Protein AF-A0A015JCI5-F1 (afdb_monomer_lite)

Structure (mmCIF, N/CA/C/O backbone):
data_AF-A0A015JCI5-F1
#
_entry.id   AF-A0A015JCI5-F1
#
loop_
_atom_site.group_PDB
_atom_site.id
_atom_site.type_symbol
_atom_site.label_atom_id
_atom_site.label_alt_id
_atom_site.label_comp_id
_atom_site.label_asym_id
_atom_site.label_entity_id
_atom_site.label_seq_id
_atom_site.pdbx_PDB_ins_code
_atom_site.Cartn_x
_atom_site.Cartn_y
_atom_site.Cartn_z
_atom_site.occupancy
_atom_site.B_iso_or_equiv
_atom_site.auth_seq_id
_atom_site.auth_comp_id
_atom_site.auth_asym_id
_atom_site.auth_atom_id
_atom_site.pdbx_PDB_model_num
ATOM 1 N N . MET A 1 1 ? 14.441 -35.413 -1.841 1.00 35.38 1 MET A N 1
ATOM 2 C CA . MET A 1 1 ? 13.185 -35.099 -2.552 1.00 35.38 1 MET A CA 1
ATOM 3 C C . MET A 1 1 ? 13.111 -33.590 -2.699 1.00 35.38 1 MET A C 1
ATOM 5 O O . MET A 1 1 ? 12.866 -32.913 -1.712 1.00 35.38 1 MET A O 1
ATOM 9 N N . ALA A 1 2 ? 13.470 -33.057 -3.867 1.00 39.12 2 ALA A N 1
ATOM 10 C CA . ALA A 1 2 ? 13.417 -31.619 -4.117 1.00 39.12 2 ALA A CA 1
ATOM 11 C C . ALA A 1 2 ? 11.954 -31.235 -4.370 1.00 39.12 2 ALA A C 1
ATOM 13 O O . ALA A 1 2 ? 11.344 -31.730 -5.316 1.00 39.12 2 ALA A O 1
ATOM 14 N N . GLY A 1 3 ? 11.383 -30.431 -3.472 1.00 40.12 3 GLY A N 1
ATOM 15 C CA . GLY A 1 3 ? 10.039 -29.890 -3.625 1.00 40.12 3 GLY A CA 1
ATOM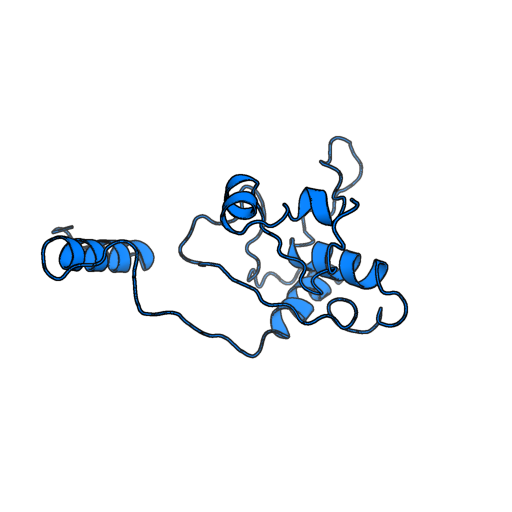 16 C C . GLY A 1 3 ? 9.969 -29.058 -4.898 1.00 40.12 3 GLY A C 1
ATOM 17 O O . GLY A 1 3 ? 10.773 -28.151 -5.104 1.00 40.12 3 GLY A O 1
ATOM 18 N N . ASN A 1 4 ? 9.033 -29.407 -5.770 1.00 43.75 4 ASN A N 1
ATOM 19 C CA . ASN A 1 4 ? 8.735 -28.660 -6.978 1.00 43.75 4 ASN A CA 1
ATOM 20 C C . ASN A 1 4 ? 8.013 -27.369 -6.556 1.00 43.75 4 ASN A C 1
ATOM 22 O O . ASN A 1 4 ? 6.785 -27.335 -6.489 1.00 43.75 4 ASN A O 1
ATOM 26 N N . GLU A 1 5 ? 8.765 -26.336 -6.167 1.00 54.84 5 GLU A N 1
ATOM 27 C CA . GLU A 1 5 ? 8.199 -25.015 -5.897 1.00 54.84 5 GLU A CA 1
ATOM 28 C C . GLU A 1 5 ? 7.682 -24.438 -7.215 1.00 54.84 5 GLU A C 1
ATOM 30 O O . GLU A 1 5 ? 8.429 -23.909 -8.041 1.00 54.84 5 GLU A O 1
ATOM 35 N N . THR A 1 6 ? 6.377 -24.562 -7.439 1.00 49.06 6 THR A N 1
ATOM 36 C CA . THR A 1 6 ? 5.683 -23.845 -8.503 1.00 49.06 6 THR A CA 1
ATOM 37 C C . THR A 1 6 ? 5.926 -22.354 -8.296 1.00 49.06 6 THR A C 1
ATOM 39 O O . THR A 1 6 ? 5.399 -21.771 -7.347 1.00 49.06 6 THR A O 1
ATOM 42 N N . LYS A 1 7 ? 6.738 -21.732 -9.161 1.00 56.28 7 LYS A N 1
ATOM 43 C CA . LYS A 1 7 ? 6.942 -20.279 -9.174 1.00 56.28 7 LYS A CA 1
ATOM 44 C C . LYS A 1 7 ? 5.582 -19.601 -9.298 1.00 56.28 7 LYS A C 1
ATOM 46 O O . LYS A 1 7 ? 4.988 -19.576 -10.373 1.00 56.28 7 LYS A O 1
ATOM 51 N N . THR A 1 8 ? 5.090 -19.046 -8.199 1.00 60.66 8 THR A N 1
ATOM 52 C CA . THR A 1 8 ? 3.913 -18.184 -8.223 1.00 60.66 8 THR A CA 1
ATOM 53 C C . THR A 1 8 ? 4.214 -16.969 -9.102 1.00 60.66 8 THR A C 1
ATOM 55 O O . THR A 1 8 ? 5.253 -16.332 -8.908 1.00 60.66 8 THR A O 1
ATOM 58 N N . PRO A 1 9 ? 3.325 -16.599 -10.040 1.00 80.69 9 PRO A N 1
ATOM 59 C CA . PRO A 1 9 ? 3.534 -15.456 -10.933 1.00 80.69 9 PRO A CA 1
ATOM 60 C C . PRO A 1 9 ? 3.406 -14.099 -10.216 1.00 80.69 9 PRO A C 1
ATOM 62 O O . PRO A 1 9 ? 3.534 -13.053 -10.847 1.00 80.69 9 PRO A O 1
ATOM 65 N N . LEU A 1 10 ? 3.140 -14.101 -8.905 1.00 86.31 10 LEU A N 1
ATOM 66 C CA . LEU A 1 10 ? 2.893 -12.912 -8.102 1.00 86.31 10 LEU A CA 1
ATOM 67 C C . LEU A 1 10 ? 4.150 -12.483 -7.336 1.00 86.31 10 LEU A C 1
ATOM 69 O O . LEU A 1 10 ? 4.725 -13.255 -6.567 1.00 86.31 10 LEU A O 1
ATOM 73 N N . LEU A 1 11 ? 4.531 -11.216 -7.494 1.00 88.31 11 LEU A N 1
ATOM 74 C CA . LEU A 1 11 ? 5.558 -10.569 -6.685 1.00 88.31 11 LEU A CA 1
ATOM 75 C C . LEU A 1 11 ? 4.896 -9.673 -5.633 1.00 88.31 11 LEU A C 1
ATOM 77 O O . LEU A 1 11 ? 4.374 -8.612 -5.961 1.00 88.31 11 LEU A O 1
ATOM 81 N N . VAL A 1 12 ? 4.954 -10.084 -4.366 1.00 91.19 12 VAL A N 1
ATOM 82 C CA . VAL A 1 12 ? 4.375 -9.330 -3.244 1.00 91.19 12 VAL A CA 1
ATOM 83 C C . VAL A 1 12 ? 5.458 -8.506 -2.552 1.00 91.19 12 VAL A C 1
ATOM 85 O O . VAL A 1 12 ? 6.458 -9.056 -2.076 1.00 91.19 12 VAL A O 1
ATOM 88 N N . LEU A 1 13 ? 5.262 -7.187 -2.495 1.00 90.44 13 LEU A N 1
ATOM 89 C CA . LEU A 1 13 ? 6.229 -6.234 -1.954 1.00 90.44 13 LEU A CA 1
ATOM 90 C C . LEU A 1 13 ? 5.608 -5.346 -0.876 1.00 90.44 13 LEU A C 1
ATOM 92 O O . LEU A 1 13 ? 4.450 -4.957 -0.988 1.00 90.44 13 LEU A O 1
ATOM 96 N N . ALA A 1 14 ? 6.407 -4.955 0.117 1.00 89.56 14 ALA A N 1
ATOM 97 C CA . ALA A 1 14 ? 6.039 -3.913 1.075 1.00 89.56 14 ALA A CA 1
ATOM 98 C C . ALA A 1 14 ? 7.187 -2.915 1.319 1.00 89.56 14 ALA A C 1
ATOM 100 O O . ALA A 1 14 ? 8.358 -3.258 1.121 1.00 89.56 14 ALA A O 1
ATOM 101 N N . PRO A 1 15 ? 6.900 -1.684 1.781 1.00 85.50 15 PRO A N 1
ATOM 102 C CA . PRO A 1 15 ? 7.941 -0.689 2.048 1.00 85.50 15 PRO A CA 1
ATOM 103 C C . PRO A 1 15 ? 8.897 -1.071 3.189 1.00 85.50 15 PRO A C 1
ATOM 105 O O . PRO A 1 15 ? 10.085 -0.768 3.109 1.00 85.50 15 PRO A O 1
ATOM 108 N N . MET A 1 16 ? 8.388 -1.740 4.231 1.00 85.81 16 MET A N 1
ATOM 109 C CA . MET A 1 16 ? 9.105 -2.047 5.479 1.00 85.81 16 MET A CA 1
ATOM 110 C C . MET A 1 16 ? 9.156 -3.552 5.755 1.00 85.81 16 MET A C 1
ATOM 112 O O . MET A 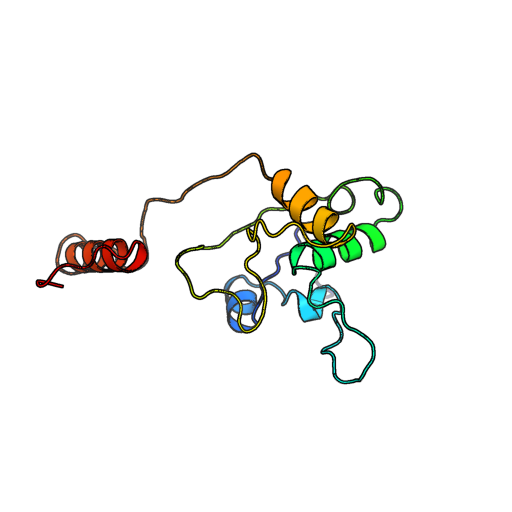1 16 ? 8.281 -4.297 5.318 1.00 85.81 16 MET A O 1
ATOM 116 N N . GLY A 1 17 ? 10.161 -3.991 6.523 1.00 87.50 17 GLY A N 1
ATOM 117 C CA . GLY A 1 17 ? 10.389 -5.406 6.846 1.00 87.50 17 GLY A CA 1
ATOM 118 C C . GLY A 1 17 ? 9.211 -6.078 7.552 1.00 87.50 17 GLY A C 1
ATOM 119 O O . GLY A 1 17 ? 8.762 -7.129 7.110 1.00 87.50 17 GLY A O 1
ATOM 120 N N . VAL A 1 18 ? 8.653 -5.441 8.586 1.00 91.06 18 VAL A N 1
ATOM 121 C CA . VAL A 1 18 ? 7.501 -5.980 9.336 1.00 91.06 18 VAL A CA 1
ATOM 122 C C . VAL A 1 18 ? 6.266 -6.120 8.438 1.00 91.06 18 VAL A C 1
ATOM 124 O O . VAL A 1 18 ? 5.599 -7.149 8.451 1.00 91.06 18 VAL A O 1
ATOM 127 N N . ALA A 1 19 ? 5.994 -5.122 7.593 1.00 88.81 19 ALA A N 1
ATOM 128 C CA . ALA A 1 19 ? 4.887 -5.182 6.641 1.00 88.81 19 ALA A CA 1
ATOM 129 C C . ALA A 1 19 ? 5.096 -6.282 5.587 1.00 88.81 19 ALA A C 1
ATOM 131 O O . ALA A 1 19 ? 4.160 -7.012 5.275 1.00 88.81 19 ALA A O 1
ATOM 132 N N . ALA A 1 20 ? 6.324 -6.436 5.077 1.00 90.94 20 ALA A N 1
ATOM 133 C CA . ALA A 1 20 ? 6.668 -7.491 4.127 1.00 90.94 20 ALA A CA 1
ATOM 134 C C . ALA A 1 20 ? 6.485 -8.879 4.753 1.00 90.94 20 ALA A C 1
ATOM 136 O O . ALA A 1 20 ? 5.901 -9.759 4.127 1.00 90.94 20 ALA A O 1
ATOM 137 N N . PHE A 1 21 ? 6.919 -9.051 6.002 1.00 92.12 21 PHE A N 1
ATOM 138 C CA . PHE A 1 21 ? 6.744 -10.291 6.750 1.00 92.12 21 PHE A CA 1
ATOM 139 C C . PHE A 1 21 ? 5.261 -10.655 6.916 1.00 92.12 21 PHE A C 1
ATOM 141 O O . PHE A 1 21 ? 4.871 -11.782 6.612 1.00 92.12 21 PHE A O 1
ATOM 148 N N . ASN A 1 22 ? 4.417 -9.688 7.294 1.00 92.62 22 ASN A N 1
ATOM 149 C CA . ASN A 1 22 ? 2.980 -9.903 7.503 1.00 92.62 22 ASN A CA 1
ATOM 150 C C . ASN A 1 22 ? 2.242 -10.407 6.252 1.00 92.62 22 ASN A C 1
ATOM 152 O O . ASN A 1 22 ? 1.269 -11.145 6.375 1.00 92.62 22 ASN A O 1
ATOM 156 N N . ILE A 1 23 ? 2.708 -10.039 5.055 1.00 90.94 23 ILE A N 1
ATOM 157 C CA . ILE A 1 23 ? 2.111 -10.460 3.775 1.00 90.94 23 ILE A CA 1
ATOM 158 C C . ILE A 1 23 ? 2.897 -11.583 3.086 1.00 90.94 23 ILE A C 1
ATOM 160 O O . ILE A 1 23 ? 2.660 -11.861 1.912 1.00 90.94 23 ILE A O 1
ATOM 164 N N . ARG A 1 24 ? 3.856 -12.210 3.790 1.00 91.50 24 ARG A N 1
ATOM 165 C CA . ARG A 1 24 ? 4.780 -13.222 3.237 1.00 91.50 24 ARG A CA 1
ATOM 166 C C . ARG A 1 24 ? 5.484 -12.744 1.955 1.00 91.50 24 ARG A C 1
ATOM 168 O O . ARG A 1 24 ? 5.737 -13.519 1.037 1.00 91.50 24 ARG A O 1
ATOM 175 N N . GLY A 1 25 ? 5.761 -11.445 1.886 1.00 89.56 25 GLY A N 1
ATOM 176 C CA . GLY A 1 25 ? 6.388 -10.766 0.760 1.00 89.56 25 GLY A CA 1
ATOM 177 C C . GLY A 1 25 ? 7.837 -10.373 1.039 1.00 89.56 25 GLY A C 1
ATOM 178 O O . GLY A 1 25 ? 8.462 -10.800 2.009 1.00 89.56 25 GLY A O 1
ATOM 179 N N . ARG A 1 26 ? 8.383 -9.517 0.173 1.00 89.06 26 ARG A N 1
ATOM 180 C CA . ARG A 1 26 ? 9.737 -8.956 0.307 1.00 89.06 26 ARG A CA 1
ATOM 181 C C . ARG A 1 26 ? 9.689 -7.444 0.460 1.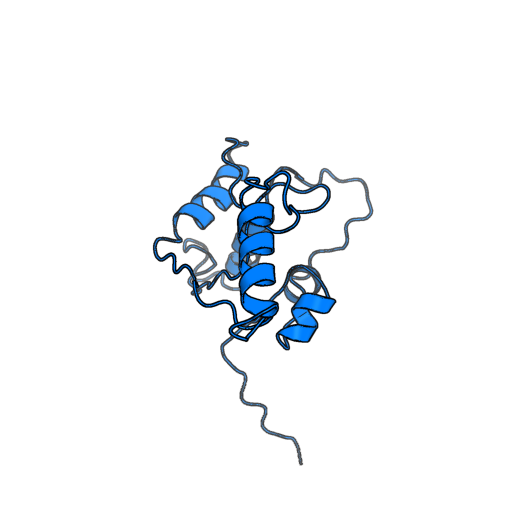00 89.06 26 ARG A C 1
ATOM 183 O O . ARG A 1 26 ? 8.727 -6.795 0.058 1.00 89.06 26 ARG A O 1
ATOM 190 N N . THR A 1 27 ? 10.739 -6.851 1.018 1.00 88.25 27 THR A N 1
ATOM 191 C CA . THR A 1 27 ? 10.826 -5.386 1.021 1.00 88.25 27 THR A CA 1
ATOM 192 C C . THR A 1 27 ? 11.093 -4.878 -0.393 1.00 88.25 27 THR A C 1
ATOM 194 O O . THR A 1 27 ? 11.863 -5.490 -1.134 1.00 88.25 27 THR A O 1
ATOM 197 N N . VAL A 1 28 ? 10.516 -3.733 -0.769 1.00 83.75 28 VAL A N 1
ATOM 198 C CA . VAL A 1 28 ? 10.792 -3.085 -2.068 1.00 83.75 28 VAL A CA 1
ATOM 199 C C . VAL A 1 28 ? 12.301 -2.896 -2.276 1.00 83.75 28 VAL A C 1
ATOM 201 O O . VAL A 1 28 ? 12.809 -3.102 -3.377 1.00 83.75 28 VAL A O 1
ATOM 204 N N . ASN A 1 29 ? 13.033 -2.555 -1.211 1.00 80.12 29 ASN A N 1
ATOM 205 C CA . ASN A 1 29 ? 14.478 -2.344 -1.269 1.00 80.12 29 ASN A CA 1
ATOM 206 C C . ASN A 1 29 ? 15.250 -3.630 -1.594 1.00 80.12 29 ASN A C 1
ATOM 208 O O . ASN A 1 29 ? 16.109 -3.600 -2.474 1.00 80.12 29 ASN A O 1
ATOM 212 N N . SER A 1 30 ? 14.921 -4.749 -0.937 1.00 80.75 30 SER A N 1
ATOM 213 C CA . SER A 1 30 ? 15.584 -6.039 -1.183 1.00 80.75 30 SER A CA 1
ATOM 214 C C . SER A 1 30 ? 15.209 -6.633 -2.539 1.00 80.75 30 SER A C 1
ATOM 216 O O . SER A 1 30 ? 16.080 -7.094 -3.269 1.00 80.75 30 SER A O 1
ATOM 218 N N . ALA A 1 31 ? 13.929 -6.583 -2.912 1.00 80.12 31 ALA A N 1
ATOM 219 C CA . ALA A 1 31 ? 13.437 -7.206 -4.137 1.00 80.12 31 ALA A CA 1
ATOM 220 C C . ALA A 1 31 ? 13.875 -6.474 -5.407 1.00 80.12 31 ALA A C 1
ATOM 222 O O . ALA A 1 31 ? 14.073 -7.105 -6.440 1.00 80.12 31 ALA A O 1
ATOM 223 N N . LEU A 1 32 ? 14.014 -5.149 -5.338 1.00 75.75 32 LEU A N 1
ATOM 224 C CA . LEU A 1 32 ? 14.432 -4.344 -6.478 1.00 75.75 32 LEU A CA 1
ATOM 225 C C . LEU A 1 32 ? 15.922 -3.991 -6.429 1.00 75.75 32 LEU A C 1
ATOM 227 O O . LEU A 1 32 ? 16.356 -3.175 -7.236 1.00 75.75 32 LEU A O 1
ATOM 231 N N . SER A 1 33 ? 16.709 -4.538 -5.496 1.00 66.81 33 SER A N 1
ATOM 232 C CA . SER A 1 33 ? 18.124 -4.181 -5.298 1.00 66.81 33 SER A CA 1
ATOM 233 C C . SER A 1 33 ? 18.325 -2.662 -5.258 1.00 66.81 33 SER A C 1
ATOM 235 O O . SER A 1 33 ? 19.098 -2.097 -6.036 1.00 66.81 33 SER A O 1
ATOM 237 N N . LYS A 1 34 ? 17.525 -1.934 -4.461 1.00 55.44 34 LYS A N 1
ATOM 238 C CA . LYS A 1 34 ? 17.847 -0.524 -4.184 1.00 55.44 34 LYS A CA 1
ATOM 239 C C . LYS A 1 34 ? 19.074 -0.543 -3.268 1.00 55.44 34 LYS A C 1
ATOM 241 O O . LYS A 1 34 ? 18.952 -1.094 -2.175 1.00 55.44 34 LYS A O 1
ATOM 246 N N . PRO A 1 35 ? 20.241 -0.016 -3.687 1.00 39.47 35 PRO A N 1
ATOM 247 C CA . PRO A 1 35 ? 21.326 0.160 -2.739 1.00 39.47 35 PRO A CA 1
ATOM 248 C C . PRO A 1 35 ? 20.803 1.038 -1.600 1.00 39.47 35 PRO A C 1
ATOM 250 O O . PRO A 1 35 ? 20.110 2.026 -1.842 1.00 39.47 35 PRO A O 1
ATOM 253 N N . ILE A 1 36 ? 21.083 0.643 -0.359 1.00 44.53 36 ILE A N 1
ATOM 254 C CA . ILE A 1 36 ? 20.948 1.541 0.785 1.00 44.53 36 ILE A CA 1
ATOM 255 C C . ILE A 1 36 ? 22.014 2.610 0.543 1.00 44.53 36 ILE A C 1
ATOM 257 O O . ILE A 1 36 ? 23.205 2.322 0.642 1.00 44.53 36 ILE A O 1
ATOM 261 N N . CYS A 1 37 ? 21.604 3.788 0.076 1.00 41.69 37 CYS A N 1
ATOM 262 C CA . CYS A 1 37 ? 22.537 4.831 -0.321 1.00 41.69 37 CYS A CA 1
ATOM 263 C C . CYS A 1 37 ? 23.284 5.349 0.913 1.00 41.69 37 CYS A C 1
ATOM 265 O O . CYS A 1 37 ? 22.728 6.083 1.722 1.00 41.69 37 CYS A O 1
ATOM 267 N N . ASN A 1 38 ? 24.558 4.982 1.016 1.00 45.12 38 ASN A N 1
ATOM 268 C CA . ASN A 1 38 ? 25.591 5.817 1.606 1.00 45.12 38 ASN A CA 1
ATOM 269 C C . ASN A 1 38 ? 26.520 6.236 0.448 1.00 45.12 38 ASN A C 1
ATOM 271 O O . ASN A 1 38 ? 26.910 5.358 -0.322 1.00 45.12 38 ASN A O 1
ATOM 275 N N . SER A 1 39 ? 26.849 7.534 0.339 1.00 40.81 39 SER A N 1
ATOM 276 C CA . SER A 1 39 ? 27.790 8.190 -0.607 1.00 40.81 39 SER A CA 1
ATOM 277 C C . SER A 1 39 ? 27.199 9.072 -1.734 1.00 40.81 39 SER A C 1
ATOM 279 O O . SER A 1 39 ? 26.722 8.594 -2.761 1.00 40.81 39 SER A O 1
ATOM 281 N N . ASN A 1 40 ? 27.304 10.391 -1.521 1.00 45.16 40 ASN A N 1
ATOM 282 C CA . ASN A 1 40 ? 27.940 11.434 -2.355 1.00 45.16 40 ASN A CA 1
ATOM 283 C C . ASN A 1 40 ? 27.689 11.587 -3.864 1.00 45.16 40 ASN A C 1
ATOM 285 O O . ASN A 1 40 ? 28.324 12.454 -4.452 1.00 45.16 40 ASN A O 1
ATOM 289 N N . ASN A 1 41 ? 26.761 10.883 -4.500 1.00 39.06 41 ASN A N 1
ATOM 290 C CA . ASN A 1 41 ? 26.381 11.201 -5.880 1.00 39.06 41 ASN A CA 1
ATOM 291 C C . ASN A 1 41 ? 24.883 11.440 -5.950 1.00 39.06 41 ASN A C 1
ATOM 293 O O . ASN A 1 41 ? 24.121 10.495 -5.776 1.00 39.06 41 ASN A O 1
ATOM 297 N N . ASN A 1 42 ? 24.533 12.714 -6.170 1.00 39.59 42 ASN A N 1
ATOM 298 C CA . ASN A 1 42 ? 23.211 13.308 -6.376 1.00 39.59 42 ASN A CA 1
ATOM 299 C C . ASN A 1 42 ? 22.108 12.261 -6.599 1.00 39.59 42 ASN A C 1
ATOM 301 O O . ASN A 1 42 ? 21.733 11.934 -7.727 1.00 39.59 42 ASN A O 1
ATOM 305 N N . LEU A 1 43 ? 21.647 11.683 -5.489 1.00 42.41 43 LEU A N 1
ATOM 306 C CA . LEU A 1 43 ? 20.473 10.844 -5.474 1.00 42.41 43 LEU A CA 1
ATOM 307 C C . LEU A 1 43 ? 19.355 11.827 -5.753 1.00 42.41 43 LEU A C 1
ATOM 309 O O . LEU A 1 43 ? 19.117 12.709 -4.933 1.00 42.41 43 LEU A O 1
ATOM 313 N N . ASP A 1 44 ? 18.742 11.727 -6.924 1.00 43.41 44 ASP A N 1
ATOM 314 C CA . ASP A 1 44 ? 17.538 12.476 -7.238 1.00 43.41 44 ASP A CA 1
ATOM 315 C C . ASP A 1 44 ? 16.424 12.017 -6.282 1.00 43.41 44 ASP A C 1
ATOM 317 O O . ASP A 1 44 ? 15.595 11.159 -6.586 1.00 43.41 44 ASP A O 1
ATOM 321 N N . ILE A 1 45 ? 16.476 12.566 -5.071 1.00 42.06 45 ILE A N 1
ATOM 322 C CA . ILE A 1 45 ? 15.505 12.474 -3.985 1.00 42.06 45 ILE A CA 1
ATOM 323 C C . ILE A 1 45 ? 14.163 13.086 -4.401 1.00 42.06 45 ILE A C 1
ATOM 325 O O . ILE A 1 45 ? 13.167 12.869 -3.723 1.00 42.06 45 ILE A O 1
ATOM 329 N N . ASN A 1 46 ? 14.112 13.774 -5.549 1.00 43.69 46 ASN A N 1
ATOM 330 C CA . ASN A 1 46 ? 12.883 14.289 -6.148 1.00 43.69 46 ASN A CA 1
ATOM 331 C C . ASN A 1 46 ? 12.152 13.228 -6.990 1.00 43.69 46 ASN A C 1
ATOM 333 O O . ASN A 1 46 ? 11.018 13.429 -7.420 1.00 43.69 46 ASN A O 1
ATOM 337 N N . GLY A 1 47 ? 12.772 12.068 -7.226 1.00 51.69 47 GLY A N 1
ATOM 338 C CA . GLY A 1 47 ? 12.178 10.963 -7.963 1.00 51.69 47 GLY A CA 1
ATOM 339 C C . GLY A 1 47 ? 11.380 10.021 -7.065 1.00 51.69 47 GLY A C 1
ATOM 340 O O . GLY A 1 47 ? 11.896 8.965 -6.698 1.00 51.69 47 GLY A O 1
ATOM 341 N N . GLY A 1 48 ? 10.129 10.370 -6.747 1.00 66.75 48 GLY A N 1
ATOM 342 C CA . GLY A 1 48 ? 9.259 9.622 -5.824 1.00 66.75 48 GLY A CA 1
ATOM 343 C C . GLY A 1 48 ? 9.285 8.091 -5.993 1.00 66.75 48 GLY A C 1
ATOM 344 O O . GLY A 1 48 ? 9.507 7.558 -7.085 1.00 66.75 48 GLY A O 1
ATOM 345 N N . ARG A 1 49 ? 9.049 7.337 -4.906 1.00 72.19 49 ARG A N 1
ATOM 346 C CA . ARG A 1 49 ? 9.243 5.863 -4.836 1.00 72.19 49 ARG A CA 1
ATOM 347 C C . ARG A 1 49 ? 8.686 5.084 -6.028 1.00 72.19 49 ARG A C 1
ATOM 349 O O . ARG A 1 49 ? 9.321 4.113 -6.454 1.00 72.19 49 ARG A O 1
ATOM 356 N N . LEU A 1 50 ? 7.542 5.515 -6.556 1.00 76.38 50 LEU A N 1
ATOM 357 C CA . LEU A 1 50 ? 6.871 4.900 -7.695 1.00 76.38 50 LEU A CA 1
ATOM 358 C C . LEU A 1 50 ? 7.687 5.002 -8.990 1.00 76.38 50 LEU A C 1
ATOM 360 O O . LEU A 1 50 ? 7.819 3.999 -9.681 1.00 76.38 50 LEU A O 1
ATOM 364 N N . LYS A 1 51 ? 8.338 6.140 -9.265 1.00 77.12 51 LYS A N 1
ATOM 365 C CA . LYS A 1 51 ? 9.266 6.311 -10.401 1.00 77.12 51 LYS A CA 1
ATOM 366 C C . LYS A 1 51 ? 10.357 5.246 -10.375 1.00 77.12 51 LYS A C 1
ATOM 368 O O . LYS A 1 51 ? 10.600 4.567 -11.370 1.00 77.12 51 LYS A O 1
ATOM 373 N N . THR A 1 52 ? 10.990 5.056 -9.212 1.00 77.94 52 THR A N 1
ATOM 374 C CA . THR A 1 52 ? 12.053 4.048 -9.078 1.00 77.94 52 THR A CA 1
ATOM 375 C C . THR A 1 52 ? 11.517 2.636 -9.325 1.00 77.94 52 THR A C 1
ATOM 377 O O . THR A 1 52 ? 12.211 1.816 -9.921 1.00 77.94 52 THR A O 1
ATOM 380 N N . ILE A 1 53 ? 10.303 2.334 -8.852 1.00 80.31 53 ILE A N 1
ATOM 381 C CA . ILE A 1 53 ? 9.661 1.035 -9.087 1.00 80.31 53 ILE A CA 1
ATOM 382 C C . ILE A 1 53 ? 9.405 0.858 -10.587 1.00 80.31 53 ILE A C 1
ATOM 384 O O . ILE A 1 53 ? 9.887 -0.117 -11.159 1.00 80.31 53 ILE A O 1
ATOM 388 N N . THR A 1 54 ? 8.754 1.821 -11.241 1.00 81.00 54 THR A N 1
ATOM 389 C CA . THR A 1 54 ? 8.467 1.798 -12.682 1.00 81.00 54 THR A CA 1
ATOM 390 C C . THR A 1 54 ? 9.732 1.578 -13.509 1.00 81.00 54 THR A C 1
ATOM 392 O O . THR A 1 54 ? 9.774 0.661 -14.328 1.00 81.00 54 THR A O 1
ATOM 395 N N . ALA A 1 55 ? 10.791 2.351 -13.255 1.00 80.19 55 ALA A N 1
ATOM 396 C CA . ALA A 1 55 ? 12.055 2.243 -13.982 1.00 80.19 55 ALA A CA 1
ATOM 397 C C . ALA A 1 55 ? 12.722 0.870 -13.802 1.00 80.19 55 ALA A C 1
ATOM 399 O O . ALA A 1 55 ? 13.232 0.285 -14.759 1.00 80.19 55 ALA A O 1
ATOM 400 N N . LYS A 1 56 ? 12.705 0.321 -12.581 1.00 81.56 56 LYS A N 1
ATOM 401 C CA . LYS A 1 56 ? 13.310 -0.988 -12.310 1.00 81.56 56 LYS A CA 1
ATOM 402 C C . LYS A 1 56 ? 12.523 -2.139 -12.918 1.00 81.56 56 LYS A C 1
ATOM 404 O O . LYS A 1 56 ? 13.141 -3.060 -13.445 1.00 81.56 56 LYS A O 1
ATOM 409 N N . VAL A 1 57 ? 11.192 -2.082 -12.883 1.00 83.38 57 VAL A N 1
ATOM 410 C CA . VAL A 1 57 ? 10.359 -3.110 -13.518 1.00 83.38 57 VAL A CA 1
ATOM 411 C C . VAL A 1 57 ? 10.533 -3.067 -15.038 1.00 83.38 57 VAL A C 1
ATOM 413 O O . VAL A 1 57 ? 10.777 -4.108 -15.638 1.00 83.38 57 VAL A O 1
ATOM 416 N N . ARG A 1 58 ? 10.533 -1.878 -15.655 1.00 84.00 58 ARG A N 1
ATOM 417 C CA . ARG A 1 58 ? 10.841 -1.711 -17.087 1.00 84.00 58 ARG A CA 1
ATOM 418 C C . ARG A 1 58 ? 12.204 -2.295 -17.468 1.00 84.00 58 ARG A C 1
ATOM 420 O O . ARG A 1 58 ? 12.300 -3.062 -18.417 1.00 84.00 58 ARG A O 1
ATOM 427 N N . ARG A 1 59 ? 13.253 -2.014 -16.684 1.00 83.62 59 ARG A N 1
ATOM 428 C CA . ARG A 1 59 ? 14.599 -2.568 -16.922 1.00 83.62 59 ARG A CA 1
ATOM 429 C C . ARG A 1 59 ? 14.642 -4.097 -16.843 1.00 83.62 59 ARG A C 1
ATOM 431 O O . ARG A 1 59 ? 15.436 -4.712 -17.548 1.00 83.62 59 ARG A O 1
ATOM 438 N N . ALA A 1 60 ? 13.825 -4.708 -15.988 1.00 82.69 60 ALA A N 1
ATOM 439 C CA . ALA A 1 60 ? 13.731 -6.163 -15.891 1.00 82.69 60 ALA A CA 1
ATOM 440 C C . ALA A 1 60 ? 13.011 -6.799 -17.098 1.00 82.69 60 ALA A C 1
ATOM 442 O O . ALA A 1 60 ? 13.181 -7.992 -17.337 1.00 82.69 60 ALA A O 1
ATOM 443 N N . PHE A 1 61 ? 12.236 -6.016 -17.859 1.00 84.69 61 PHE A N 1
ATOM 444 C CA . PHE A 1 61 ? 11.438 -6.467 -19.001 1.00 84.69 61 PHE A CA 1
ATOM 445 C C . PHE A 1 61 ? 11.638 -5.539 -20.213 1.00 84.69 61 PHE A C 1
ATOM 447 O O . PHE A 1 61 ? 10.737 -4.772 -20.558 1.00 84.69 61 PHE A O 1
ATOM 454 N N . PRO A 1 62 ? 12.812 -5.593 -20.869 1.00 84.44 62 PRO A N 1
ATOM 455 C CA . PRO A 1 62 ? 13.173 -4.658 -21.935 1.00 84.44 62 PRO A CA 1
ATOM 456 C C . PRO A 1 62 ? 12.225 -4.703 -23.144 1.00 84.44 62 PRO A C 1
ATOM 458 O O . PRO A 1 62 ? 11.972 -3.659 -23.739 1.00 84.44 62 PRO A O 1
ATOM 461 N N . GLU A 1 63 ? 11.634 -5.864 -23.442 1.00 89.94 63 GLU A N 1
ATOM 462 C CA . GLU A 1 63 ? 10.616 -6.045 -24.495 1.00 89.94 63 GLU A CA 1
ATOM 463 C C . GLU A 1 63 ? 9.374 -5.152 -24.291 1.00 89.94 63 GLU A C 1
ATOM 465 O O . GLU A 1 63 ? 8.702 -4.783 -25.247 1.00 89.94 63 GLU A O 1
ATOM 470 N N . HIS A 1 64 ? 9.097 -4.753 -23.044 1.00 87.00 64 HIS A N 1
ATOM 471 C CA . HIS A 1 64 ? 7.950 -3.928 -22.655 1.00 87.00 64 HIS A CA 1
ATOM 472 C C . HIS A 1 64 ? 8.385 -2.583 -22.056 1.00 87.00 64 HIS A C 1
ATOM 474 O O . HIS A 1 64 ? 7.661 -1.978 -21.268 1.00 87.00 64 HIS A O 1
ATOM 480 N N . ASN A 1 65 ? 9.581 -2.089 -22.386 1.00 81.88 65 ASN A N 1
ATOM 481 C CA . ASN A 1 65 ? 10.136 -0.878 -21.769 1.00 81.88 65 ASN A CA 1
ATOM 482 C C . ASN A 1 65 ? 9.281 0.384 -22.020 1.00 81.88 65 ASN A C 1
ATOM 484 O O . ASN A 1 65 ? 9.229 1.283 -21.181 1.00 81.88 65 ASN A O 1
ATOM 488 N N . ASN A 1 66 ? 8.564 0.428 -23.146 1.00 82.44 66 ASN A N 1
ATOM 489 C CA . ASN A 1 66 ? 7.641 1.519 -23.477 1.00 82.44 66 ASN A CA 1
ATOM 490 C C . ASN A 1 66 ? 6.299 1.402 -22.745 1.00 82.44 66 ASN A C 1
ATOM 492 O O . ASN A 1 66 ? 5.522 2.356 -22.709 1.00 82.44 66 ASN A O 1
ATOM 496 N N . GLU A 1 67 ? 6.028 0.250 -22.135 1.00 83.56 67 GLU A N 1
ATOM 497 C CA . GLU A 1 67 ? 4.825 0.034 -21.359 1.00 83.56 67 GLU A CA 1
ATOM 498 C C . GLU A 1 67 ? 5.027 0.494 -19.906 1.00 83.56 67 GLU A C 1
ATOM 500 O O . GLU A 1 67 ? 6.121 0.422 -19.319 1.00 83.56 67 GLU A O 1
ATOM 505 N N . PRO A 1 68 ? 3.968 0.994 -19.269 1.00 77.12 68 PRO A N 1
ATOM 506 C CA . PRO A 1 68 ? 3.973 1.247 -17.840 1.00 77.12 68 PRO A CA 1
ATOM 507 C C . PRO A 1 68 ? 4.293 -0.021 -17.054 1.00 77.12 68 PRO A C 1
ATOM 509 O O . PRO A 1 68 ? 3.813 -1.104 -17.382 1.00 77.12 68 PRO A O 1
ATOM 512 N N . PHE A 1 69 ? 5.146 0.110 -16.035 1.00 83.06 69 PHE A N 1
ATOM 513 C CA . PHE A 1 69 ? 5.611 -1.017 -15.221 1.00 83.06 69 PHE A CA 1
ATOM 514 C C . PHE A 1 69 ? 6.094 -2.226 -16.049 1.00 83.06 69 PHE A C 1
ATOM 516 O O . PHE A 1 69 ? 5.918 -3.361 -15.621 1.00 83.06 69 PHE A O 1
ATOM 523 N N . GLY A 1 70 ? 6.674 -2.017 -17.238 1.00 86.06 70 GLY A N 1
ATOM 524 C CA . GLY A 1 70 ? 7.174 -3.116 -18.072 1.00 86.06 70 GLY A CA 1
ATOM 525 C C . GLY A 1 70 ? 6.094 -4.126 -18.479 1.00 86.06 70 GLY A C 1
ATOM 526 O O . GLY A 1 70 ? 6.370 -5.327 -18.486 1.00 86.06 70 GLY A O 1
ATOM 527 N N . GLY A 1 71 ? 4.860 -3.662 -18.709 1.00 87.19 71 GLY A N 1
ATOM 528 C CA . GLY A 1 71 ? 3.722 -4.502 -19.102 1.00 87.19 71 GLY A CA 1
ATOM 529 C C . GLY A 1 71 ? 3.156 -5.361 -17.967 1.00 87.19 71 GLY A C 1
ATOM 530 O O . GLY A 1 71 ? 2.513 -6.384 -18.208 1.00 87.19 71 GLY A O 1
ATOM 531 N N . ARG A 1 72 ? 3.433 -5.009 -16.704 1.00 88.31 72 ARG A N 1
ATOM 532 C CA . ARG A 1 72 ? 2.982 -5.770 -15.529 1.00 88.31 72 ARG A CA 1
ATOM 533 C C . ARG A 1 72 ? 1.763 -5.134 -14.879 1.00 88.31 72 ARG A C 1
ATOM 535 O O . ARG A 1 72 ? 1.730 -3.933 -14.632 1.00 88.31 72 ARG A O 1
ATOM 542 N N . SER A 1 73 ? 0.793 -5.972 -14.525 1.00 89.50 73 SER A N 1
ATOM 543 C CA . SER A 1 73 ? -0.329 -5.576 -13.677 1.00 89.50 73 SER A CA 1
ATOM 544 C C . SER A 1 73 ? 0.174 -5.263 -12.269 1.00 89.50 73 SER A C 1
ATOM 546 O O . SER A 1 73 ? 0.843 -6.089 -11.645 1.00 89.50 73 SER A O 1
ATOM 548 N N . ILE A 1 74 ? -0.158 -4.075 -11.766 1.00 87.94 74 ILE A N 1
ATOM 549 C CA . ILE A 1 74 ? 0.199 -3.626 -10.420 1.00 87.94 74 ILE A CA 1
ATOM 550 C C . ILE A 1 74 ? -1.076 -3.455 -9.601 1.00 87.94 74 ILE A C 1
ATOM 552 O O . ILE A 1 74 ? -2.010 -2.786 -10.033 1.00 87.94 74 ILE A O 1
ATOM 556 N N . ILE A 1 75 ? -1.084 -4.030 -8.400 1.00 91.12 75 ILE A N 1
ATOM 557 C CA . ILE A 1 75 ? -2.102 -3.782 -7.379 1.00 91.12 75 ILE A CA 1
ATOM 558 C C . ILE A 1 75 ? -1.416 -3.011 -6.256 1.00 91.12 75 ILE A C 1
ATOM 560 O O . ILE A 1 75 ? -0.459 -3.501 -5.655 1.00 91.12 75 ILE A O 1
ATOM 564 N N . LEU A 1 76 ? -1.890 -1.795 -5.993 1.00 89.31 76 LEU A N 1
ATOM 565 C CA . LEU A 1 76 ? -1.456 -1.000 -4.850 1.00 89.31 76 LEU A CA 1
ATOM 566 C C . LEU A 1 76 ? -2.448 -1.192 -3.707 1.00 89.31 76 LEU A C 1
ATOM 568 O O . LEU A 1 76 ? -3.655 -1.086 -3.898 1.00 89.31 76 LEU A O 1
ATOM 572 N N . PHE A 1 77 ? -1.924 -1.463 -2.517 1.00 89.81 77 PHE A N 1
ATOM 573 C CA . PHE A 1 77 ? -2.715 -1.627 -1.306 1.00 89.81 77 PHE A CA 1
ATOM 574 C C . PHE A 1 77 ? -2.077 -0.824 -0.179 1.00 89.81 77 PHE A C 1
ATOM 576 O O . PHE A 1 77 ? -0.864 -0.891 0.031 1.00 89.81 77 PHE A O 1
ATOM 583 N N . GLY A 1 78 ? -2.887 -0.060 0.541 1.00 88.81 78 GLY A N 1
ATOM 584 C CA . GLY A 1 78 ? -2.416 0.798 1.614 1.00 88.81 78 GLY A CA 1
ATOM 585 C C . GLY A 1 78 ? -3.517 1.705 2.134 1.00 88.81 78 GLY A C 1
ATOM 586 O O . GLY A 1 78 ? -4.656 1.653 1.676 1.00 88.81 78 GLY A O 1
ATOM 587 N N . ASP A 1 79 ? -3.148 2.536 3.098 1.00 88.88 79 ASP A N 1
ATOM 588 C CA . ASP A 1 79 ? -4.044 3.486 3.733 1.00 88.88 79 ASP A CA 1
ATOM 589 C C . ASP A 1 79 ? -3.356 4.851 3.819 1.00 88.88 79 ASP A C 1
ATOM 591 O O . ASP A 1 79 ? -2.317 4.986 4.463 1.00 88.88 79 ASP A O 1
ATOM 595 N N . PHE A 1 80 ? -3.930 5.856 3.157 1.00 83.25 80 PHE A N 1
ATOM 596 C CA . PHE A 1 80 ? -3.409 7.224 3.161 1.00 83.25 80 PHE A CA 1
ATOM 597 C C . PHE A 1 80 ? -3.644 7.963 4.487 1.00 83.25 80 PHE A C 1
ATOM 599 O O . PHE A 1 80 ? -3.010 8.986 4.706 1.00 83.25 80 PHE A O 1
ATOM 606 N N . GLY A 1 81 ? -4.503 7.444 5.376 1.00 83.69 81 GLY A N 1
ATOM 607 C CA . GLY A 1 81 ? -4.675 7.963 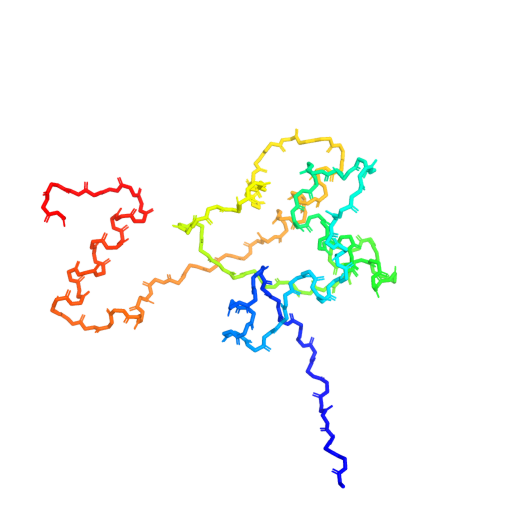6.740 1.00 83.69 81 GLY A CA 1
ATOM 608 C C . GLY A 1 81 ? -3.591 7.496 7.722 1.00 83.69 81 GLY A C 1
ATOM 609 O O . GLY A 1 81 ? -3.671 7.785 8.912 1.00 83.69 81 GLY A O 1
ATOM 610 N N . GLN A 1 82 ? -2.599 6.731 7.257 1.00 86.25 82 GLN A N 1
ATOM 611 C CA . GLN A 1 82 ? -1.438 6.341 8.060 1.00 86.25 82 GLN A CA 1
ATOM 612 C C . GLN A 1 82 ? -0.317 7.378 7.966 1.00 86.25 82 GLN A C 1
ATOM 614 O O . GLN A 1 82 ? -0.393 8.353 7.222 1.00 86.25 82 GLN A O 1
ATOM 619 N N . LEU A 1 83 ? 0.754 7.146 8.729 1.00 84.62 83 LEU A N 1
ATOM 620 C CA . LEU A 1 83 ? 1.931 8.006 8.711 1.00 84.62 83 LEU A CA 1
ATOM 621 C C . LEU A 1 83 ? 2.466 8.173 7.278 1.00 84.62 83 LEU A C 1
ATOM 623 O O . LEU A 1 83 ? 2.660 7.166 6.580 1.00 84.62 83 LEU A O 1
ATOM 627 N N . PRO A 1 84 ? 2.748 9.416 6.845 1.00 79.00 84 PRO A N 1
ATOM 628 C CA . PRO A 1 84 ? 3.391 9.643 5.566 1.00 79.00 84 PRO A CA 1
ATOM 629 C C . PRO A 1 84 ? 4.795 9.014 5.555 1.00 79.00 84 PRO A C 1
ATOM 631 O O . PRO A 1 84 ? 5.363 8.697 6.608 1.00 79.00 84 PRO A O 1
ATOM 634 N N . PRO A 1 85 ? 5.385 8.825 4.365 1.00 73.81 85 PRO A N 1
ATOM 635 C CA . PRO A 1 85 ? 6.763 8.371 4.254 1.00 73.81 85 PRO A CA 1
ATOM 636 C C . PRO A 1 85 ? 7.729 9.253 5.068 1.00 73.81 85 PRO A C 1
ATOM 638 O O . PRO A 1 85 ? 7.640 10.478 5.056 1.00 73.81 85 PRO A O 1
ATOM 641 N N . VAL A 1 86 ? 8.671 8.631 5.782 1.00 76.12 86 VAL A N 1
ATOM 642 C CA . VAL A 1 86 ? 9.680 9.360 6.567 1.00 76.12 86 VAL A CA 1
ATOM 643 C C . VAL A 1 86 ? 10.717 9.963 5.620 1.00 76.12 86 VAL A C 1
ATOM 645 O O . VAL A 1 86 ? 11.395 9.209 4.924 1.00 76.12 86 VAL A O 1
ATOM 648 N N . LEU A 1 87 ? 10.859 11.295 5.632 1.00 66.06 87 LEU A N 1
ATOM 649 C CA . LEU A 1 87 ? 11.806 12.051 4.790 1.00 66.06 87 LEU A CA 1
ATOM 650 C C . LEU A 1 87 ? 11.666 11.760 3.280 1.00 66.06 87 LEU A C 1
ATOM 652 O O . LEU A 1 87 ? 12.643 11.822 2.538 1.00 66.06 87 LEU A O 1
ATOM 656 N N . ASP A 1 88 ? 10.462 11.410 2.834 1.00 63.75 88 ASP A N 1
ATOM 657 C CA . ASP A 1 88 ? 10.157 11.048 1.450 1.00 63.75 88 ASP A CA 1
ATOM 658 C C . ASP A 1 88 ? 8.781 11.621 1.085 1.00 63.75 88 ASP A C 1
ATOM 660 O O . ASP A 1 88 ? 7.957 11.896 1.962 1.00 63.75 88 ASP A O 1
ATOM 664 N N . LEU A 1 89 ? 8.538 11.841 -0.203 1.00 65.06 89 LEU A N 1
ATOM 665 C CA . LEU A 1 89 ? 7.301 12.467 -0.660 1.00 65.06 89 LEU A CA 1
ATOM 666 C C . LEU A 1 89 ? 6.158 11.440 -0.710 1.00 65.06 89 LEU A C 1
ATOM 668 O O . LEU A 1 89 ? 6.376 10.274 -1.076 1.00 65.06 89 LEU A O 1
ATOM 672 N N . PRO A 1 90 ? 4.918 11.840 -0.369 1.00 66.06 90 PRO A N 1
ATOM 673 C CA . PRO A 1 90 ? 3.745 11.011 -0.604 1.00 66.06 90 PRO A CA 1
ATOM 674 C C . PRO A 1 90 ? 3.646 10.583 -2.071 1.00 66.06 90 PRO A C 1
ATOM 676 O O . PRO A 1 90 ? 3.989 11.323 -2.988 1.00 66.06 90 PRO A O 1
ATOM 679 N N . MET A 1 91 ? 3.104 9.389 -2.317 1.00 64.31 91 MET A N 1
ATOM 680 C CA . MET A 1 91 ? 2.950 8.868 -3.683 1.00 64.31 91 MET A CA 1
ATOM 681 C C . MET A 1 91 ? 1.996 9.707 -4.555 1.00 64.31 91 MET A C 1
ATOM 683 O O . MET A 1 91 ? 2.096 9.654 -5.778 1.00 64.31 91 MET A O 1
ATOM 687 N N . ASN A 1 92 ? 1.113 10.483 -3.918 1.00 58.47 92 ASN A N 1
ATOM 688 C CA . ASN A 1 92 ? 0.132 11.363 -4.557 1.00 58.47 92 ASN A CA 1
ATOM 689 C C . ASN A 1 92 ? 0.577 12.821 -4.615 1.00 58.47 92 ASN A C 1
ATOM 691 O O . ASN A 1 92 ? -0.251 13.680 -4.921 1.00 58.47 92 ASN A O 1
ATOM 695 N N . ASP A 1 93 ? 1.829 13.122 -4.275 1.00 61.19 93 ASP A N 1
ATOM 696 C CA . ASP A 1 93 ? 2.253 14.509 -4.254 1.00 61.19 93 ASP A CA 1
ATOM 697 C C . ASP A 1 93 ? 2.194 15.096 -5.673 1.00 61.19 93 ASP A C 1
ATOM 699 O O . ASP A 1 93 ? 2.808 14.588 -6.613 1.00 61.19 93 ASP A O 1
ATOM 703 N N . GLY A 1 94 ? 1.353 16.118 -5.837 1.00 49.50 94 GLY A N 1
ATOM 704 C CA . GLY A 1 94 ? 1.040 16.751 -7.117 1.00 49.50 94 GLY A CA 1
ATOM 705 C C . GLY A 1 94 ? 2.067 17.798 -7.532 1.00 49.50 94 GLY A C 1
ATOM 706 O O . GLY A 1 94 ? 1.823 18.536 -8.490 1.00 49.50 94 GLY A O 1
ATOM 707 N N . ILE A 1 95 ? 3.187 17.899 -6.809 1.00 50.19 95 ILE A N 1
ATOM 708 C CA . ILE A 1 95 ? 4.270 18.812 -7.149 1.00 50.19 95 ILE A CA 1
ATOM 709 C C . ILE A 1 95 ? 4.804 18.406 -8.522 1.00 50.19 95 ILE A C 1
ATOM 711 O O . ILE A 1 95 ? 5.416 17.350 -8.695 1.00 50.19 95 ILE A O 1
ATOM 715 N N . GLN A 1 96 ? 4.545 19.268 -9.510 1.00 46.88 96 GLN A N 1
ATOM 716 C CA . GLN A 1 96 ? 5.217 19.247 -10.802 1.00 46.88 96 GLN A CA 1
ATOM 717 C C . GLN A 1 96 ? 6.717 19.390 -10.541 1.00 46.88 96 GLN A C 1
ATOM 719 O O . GLN A 1 96 ? 7.236 20.493 -10.385 1.00 46.88 96 GLN A O 1
ATOM 724 N N . GLY A 1 97 ? 7.403 18.260 -10.419 1.00 53.09 97 GLY A N 1
ATOM 725 C CA . GLY A 1 97 ? 8.850 18.227 -10.493 1.00 53.09 97 GLY A CA 1
ATOM 726 C C . GLY A 1 97 ? 9.305 18.314 -11.946 1.00 53.09 97 GLY A C 1
ATOM 727 O O . GLY A 1 97 ? 8.500 18.396 -12.876 1.00 53.09 97 GLY A O 1
ATOM 728 N N . ASP A 1 98 ? 10.619 18.279 -12.120 1.00 52.31 98 ASP A N 1
ATOM 729 C CA . ASP A 1 98 ? 11.298 18.171 -13.408 1.00 52.31 98 ASP A CA 1
ATOM 730 C C . ASP A 1 98 ? 10.708 17.089 -14.347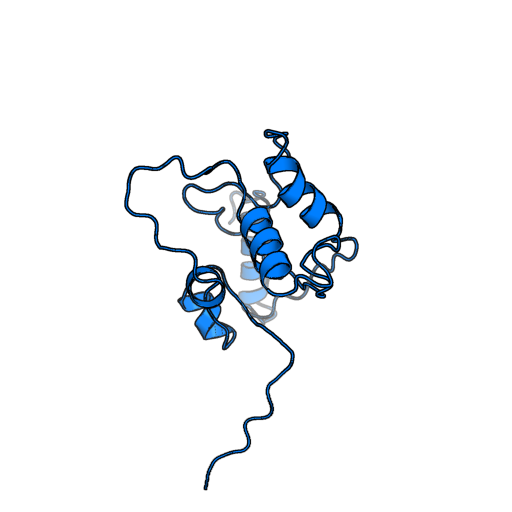 1.00 52.31 98 ASP A C 1
ATOM 732 O O . ASP A 1 98 ? 9.872 16.259 -13.976 1.00 52.31 98 ASP A O 1
ATOM 736 N N . ALA A 1 99 ? 11.179 17.053 -15.598 1.00 50.38 99 ALA A N 1
ATOM 737 C CA . ALA A 1 99 ? 10.744 16.065 -16.591 1.00 50.38 99 ALA A CA 1
ATOM 738 C C . ALA A 1 99 ? 10.815 14.600 -16.095 1.00 50.38 99 ALA A C 1
ATOM 740 O O . ALA A 1 99 ? 10.127 13.740 -16.639 1.00 50.38 99 ALA A O 1
ATOM 741 N N . LEU A 1 100 ? 11.611 14.321 -15.054 1.00 49.09 100 LEU A N 1
ATOM 742 C CA . LEU A 1 100 ? 11.819 13.003 -14.470 1.00 49.09 100 LEU A CA 1
ATOM 743 C C . LEU A 1 100 ? 10.822 12.670 -13.339 1.00 49.09 100 LEU A C 1
ATOM 745 O O . LEU A 1 100 ? 10.558 11.488 -13.107 1.00 49.09 100 LEU A O 1
ATOM 749 N N . SER A 1 101 ? 10.261 13.660 -12.637 1.00 55.31 101 SER A N 1
ATOM 750 C CA . SER A 1 101 ? 9.143 13.496 -11.687 1.00 55.31 101 SER A CA 1
ATOM 751 C C . SER A 1 101 ? 7.832 13.128 -12.401 1.00 55.31 101 SER A C 1
ATOM 753 O O . SER A 1 101 ? 7.033 12.323 -11.906 1.00 55.31 101 SER A O 1
ATOM 755 N N . ASN A 1 102 ? 7.670 13.608 -13.639 1.00 60.75 102 ASN A N 1
ATOM 756 C CA . ASN A 1 102 ? 6.497 13.340 -14.473 1.00 60.75 102 ASN A CA 1
ATOM 757 C C . ASN A 1 102 ? 6.245 11.846 -14.722 1.00 60.75 102 ASN A C 1
ATOM 759 O O . ASN A 1 102 ? 5.090 11.446 -14.809 1.00 60.75 102 ASN A O 1
ATOM 763 N N . ASP A 1 103 ? 7.282 11.005 -14.770 1.00 67.50 103 ASP A N 1
ATOM 764 C CA . ASP A 1 103 ? 7.143 9.566 -15.032 1.00 67.50 103 ASP A CA 1
ATOM 765 C C . ASP A 1 103 ? 6.488 8.799 -13.874 1.00 67.50 103 ASP A C 1
ATOM 767 O O . ASP A 1 103 ? 5.675 7.898 -14.094 1.00 67.50 103 ASP A O 1
ATOM 771 N N . GLY A 1 104 ? 6.827 9.146 -12.628 1.00 70.06 104 GLY A N 1
ATOM 772 C CA . GLY A 1 104 ? 6.225 8.532 -11.443 1.00 70.06 104 GLY A CA 1
ATOM 773 C C . GLY A 1 104 ? 4.759 8.929 -11.304 1.00 70.06 104 GLY A C 1
ATOM 774 O O . GLY A 1 104 ? 3.895 8.072 -11.132 1.00 70.06 104 GLY A O 1
ATOM 775 N N . PHE A 1 105 ? 4.475 10.220 -11.461 1.00 72.94 105 PHE A N 1
ATOM 776 C CA . PHE A 1 105 ? 3.117 10.752 -11.422 1.00 72.94 105 PHE A CA 1
ATOM 777 C C . PHE A 1 105 ? 2.258 10.258 -12.596 1.00 72.94 105 PHE A C 1
ATOM 779 O O . PHE A 1 105 ? 1.100 9.884 -12.407 1.00 72.94 105 PHE A O 1
ATOM 786 N N . ALA A 1 106 ? 2.822 10.171 -13.804 1.00 76.12 106 ALA A N 1
ATOM 787 C CA . ALA A 1 106 ? 2.149 9.588 -14.961 1.00 76.12 106 ALA A CA 1
ATOM 788 C C . ALA A 1 106 ? 1.858 8.098 -14.758 1.00 76.12 106 ALA A C 1
ATOM 790 O O . ALA A 1 106 ? 0.784 7.644 -15.139 1.00 76.12 106 ALA A O 1
ATOM 791 N N . ALA A 1 107 ? 2.768 7.344 -14.130 1.00 78.88 107 ALA A N 1
ATOM 792 C CA . ALA A 1 107 ? 2.509 5.957 -13.750 1.00 78.88 107 ALA A CA 1
ATOM 793 C C . ALA A 1 107 ? 1.395 5.857 -12.696 1.00 78.88 107 ALA A C 1
ATOM 795 O O . ALA A 1 107 ? 0.528 4.996 -12.814 1.00 78.88 107 ALA A O 1
ATOM 796 N N . TYR A 1 108 ? 1.364 6.763 -11.710 1.00 81.25 108 TYR A N 1
ATOM 797 C CA . TYR A 1 108 ? 0.287 6.814 -10.718 1.00 81.25 108 TYR A CA 1
ATOM 798 C C . TYR A 1 108 ? -1.082 7.097 -11.361 1.00 81.25 108 TYR A C 1
ATOM 800 O O . TYR A 1 108 ? -2.062 6.415 -11.079 1.00 81.25 108 TYR A O 1
ATOM 808 N N . LYS A 1 109 ? -1.152 8.043 -12.303 1.00 82.44 109 LYS A N 1
ATOM 809 C CA . LYS A 1 109 ? -2.391 8.389 -13.025 1.00 82.44 109 LYS A CA 1
ATOM 810 C C . LYS A 1 109 ? -2.991 7.255 -13.863 1.00 82.44 109 LYS A C 1
ATOM 812 O O . LYS A 1 109 ? -4.101 7.398 -14.373 1.00 82.44 109 LYS A O 1
ATOM 817 N N . GLN A 1 110 ? -2.279 6.148 -14.046 1.00 83.19 110 GLN A N 1
ATOM 818 C CA . GLN A 1 110 ? -2.813 4.986 -14.752 1.00 83.19 110 GLN A CA 1
ATOM 819 C C . GLN A 1 110 ? -3.644 4.065 -13.868 1.00 83.19 110 GLN A C 1
ATOM 821 O O . GLN A 1 110 ? -4.397 3.249 -14.399 1.00 83.19 110 GLN A O 1
ATOM 826 N N . PHE A 1 111 ? -3.553 4.201 -12.544 1.00 85.81 111 PHE A N 1
ATOM 827 C CA . PHE A 1 111 ? -4.476 3.534 -11.638 1.00 85.81 111 PHE A CA 1
ATOM 828 C C . PHE A 1 111 ? -5.850 4.201 -11.766 1.00 85.81 111 PHE A C 1
ATOM 830 O O . PHE A 1 111 ? -6.085 5.279 -11.229 1.00 85.81 111 PHE A O 1
ATOM 837 N N . ARG A 1 112 ? -6.738 3.575 -12.544 1.00 88.38 112 ARG A N 1
ATOM 838 C CA . ARG A 1 112 ? -8.114 4.051 -12.784 1.00 88.38 112 ARG A CA 1
ATOM 839 C C . ARG A 1 112 ? -9.143 3.376 -11.886 1.00 88.38 112 ARG A C 1
ATOM 841 O O . ARG A 1 112 ? -10.175 3.962 -11.592 1.00 88.38 112 ARG A O 1
ATOM 848 N N . GLU A 1 113 ? -8.833 2.166 -11.441 1.00 92.44 113 GLU A N 1
ATOM 849 C CA . GLU A 1 113 ? -9.694 1.363 -10.584 1.00 92.44 113 GLU A CA 1
ATOM 850 C C . GLU A 1 113 ? -9.284 1.558 -9.124 1.00 92.44 113 GLU A C 1
ATOM 852 O O . GLU A 1 113 ? -8.165 1.212 -8.733 1.00 92.44 113 GLU A O 1
ATOM 857 N N . VAL A 1 114 ? -10.184 2.121 -8.318 1.00 91.31 114 VAL A N 1
ATOM 858 C CA . VAL A 1 114 ? -9.961 2.377 -6.891 1.00 91.31 114 VAL A CA 1
ATOM 859 C C . VAL A 1 114 ? -11.091 1.740 -6.096 1.00 91.31 114 VAL A C 1
ATOM 861 O O . VAL A 1 114 ? -12.256 2.080 -6.276 1.00 91.31 114 VAL A O 1
ATOM 864 N N . TYR A 1 115 ? -10.732 0.839 -5.183 1.00 94.19 115 TYR A N 1
ATOM 865 C CA . TYR A 1 115 ? -11.671 0.153 -4.300 1.00 94.19 115 TYR A CA 1
ATOM 866 C C . TYR A 1 115 ? -11.407 0.576 -2.855 1.00 94.19 115 TYR A C 1
ATOM 868 O O . TYR A 1 115 ? -10.311 0.364 -2.334 1.00 94.19 115 TYR A O 1
ATOM 876 N N . LYS A 1 116 ? -12.410 1.168 -2.198 1.00 93.31 116 LYS A N 1
ATOM 877 C CA . LYS A 1 116 ? -12.360 1.502 -0.770 1.00 93.31 116 LYS A CA 1
ATOM 878 C C . LYS A 1 116 ? -12.983 0.361 0.029 1.00 93.31 116 LYS A C 1
ATOM 880 O O . LYS A 1 116 ? -14.125 -0.014 -0.213 1.00 93.31 116 LYS A O 1
ATOM 885 N N . LEU A 1 117 ? -12.232 -0.193 0.977 1.00 93.75 117 LEU A N 1
ATOM 886 C CA . LEU A 1 117 ? -12.762 -1.170 1.927 1.00 93.75 117 LEU A CA 1
ATOM 887 C C . LEU A 1 117 ? -13.397 -0.427 3.107 1.00 93.75 117 LEU A C 1
ATOM 889 O O . LEU A 1 117 ? -12.742 0.411 3.723 1.00 93.75 117 LEU A O 1
ATOM 893 N N . GLU A 1 118 ? -14.654 -0.742 3.415 1.00 90.81 118 GLU A N 1
ATOM 894 C CA . GLU A 1 118 ? -15.431 -0.037 4.451 1.00 90.81 118 GLU A CA 1
ATOM 895 C C . GLU A 1 118 ? -15.585 -0.851 5.742 1.00 90.81 118 GLU A C 1
ATOM 897 O O . GLU A 1 118 ? -15.713 -0.294 6.829 1.00 90.81 118 GLU A O 1
ATOM 902 N N . ALA A 1 119 ? -15.526 -2.182 5.651 1.00 91.31 119 ALA A N 1
ATOM 903 C CA . ALA A 1 119 ? -15.702 -3.053 6.805 1.00 91.31 119 ALA A CA 1
ATOM 904 C C . ALA A 1 119 ? -14.414 -3.160 7.645 1.00 91.31 119 ALA A C 1
ATOM 906 O O . ALA A 1 119 ? -13.430 -3.778 7.230 1.00 91.31 119 ALA A O 1
ATOM 907 N N . ILE A 1 120 ? -14.437 -2.614 8.864 1.00 91.19 120 ILE A N 1
ATOM 908 C CA . ILE A 1 120 ? -13.335 -2.715 9.834 1.00 91.19 120 ILE A CA 1
ATOM 909 C C . ILE A 1 120 ? -13.439 -4.038 10.603 1.00 91.19 120 ILE A C 1
ATOM 911 O O . ILE A 1 120 ? -14.354 -4.240 11.394 1.00 91.19 120 ILE A O 1
ATOM 915 N N . GLN A 1 121 ? -12.463 -4.926 10.404 1.00 91.50 121 GLN A N 1
ATOM 916 C CA . GLN A 1 121 ? -12.451 -6.270 11.007 1.00 91.50 121 GLN A CA 1
ATOM 917 C C . GLN A 1 121 ? -11.600 -6.379 12.285 1.00 91.50 121 GLN A C 1
ATOM 919 O O . GLN A 1 121 ? -11.762 -7.322 13.050 1.00 91.50 121 GLN A O 1
ATOM 924 N N . ARG A 1 122 ? -10.662 -5.449 12.532 1.00 90.00 122 ARG A N 1
ATOM 925 C CA . ARG A 1 122 ? -9.724 -5.558 13.669 1.00 90.00 122 ARG A CA 1
ATOM 926 C C . ARG A 1 122 ? -10.413 -5.328 15.014 1.00 90.00 122 ARG A C 1
ATOM 928 O O . ARG A 1 122 ? -10.176 -6.076 15.952 1.00 90.00 122 ARG A O 1
ATOM 935 N N . GLN A 1 123 ? -11.239 -4.292 15.104 1.00 93.12 123 GLN A N 1
ATOM 936 C CA . GLN A 1 123 ? -12.063 -3.996 16.272 1.00 93.12 123 GLN A CA 1
ATOM 937 C C . GLN A 1 123 ? -13.472 -4.554 16.042 1.00 93.12 123 GLN A C 1
ATOM 939 O O . GLN A 1 123 ? -14.397 -3.772 15.894 1.00 93.12 123 GLN A O 1
ATOM 944 N N . PHE A 1 124 ? -13.645 -5.870 15.900 1.00 88.94 124 PHE A N 1
ATOM 945 C CA . PHE A 1 124 ? -14.957 -6.485 15.634 1.00 88.94 124 PHE A CA 1
ATOM 946 C C . PHE A 1 124 ? -15.806 -6.592 16.915 1.00 88.94 124 PHE A C 1
ATOM 948 O O . PHE A 1 124 ? -15.285 -7.016 17.940 1.00 88.94 124 PHE A O 1
ATOM 955 N N . GLY A 1 125 ? -17.095 -6.231 16.859 1.00 90.62 125 GLY A N 1
ATOM 956 C CA . GLY A 1 125 ? -18.023 -6.267 18.005 1.00 90.62 125 GLY A CA 1
ATOM 957 C C . GLY A 1 125 ? -19.025 -5.103 18.024 1.00 90.62 125 GLY A C 1
ATOM 958 O O . GLY A 1 125 ? -18.809 -4.088 17.357 1.00 90.62 125 GLY A O 1
ATOM 959 N N . ASP A 1 126 ? -20.108 -5.231 18.791 1.00 90.44 126 ASP A N 1
ATOM 960 C CA . ASP A 1 126 ? -21.264 -4.310 18.739 1.00 90.44 126 ASP A CA 1
ATOM 961 C C . ASP A 1 126 ? -21.375 -3.369 19.950 1.00 90.44 126 ASP A C 1
ATOM 963 O O . ASP A 1 126 ? -22.363 -2.656 20.101 1.00 90.44 126 ASP A O 1
ATOM 967 N N . SER A 1 127 ? -20.388 -3.366 20.850 1.00 90.62 127 SER A N 1
ATOM 968 C CA . SER A 1 127 ? -20.472 -2.601 22.099 1.00 90.62 127 SER A CA 1
ATOM 969 C C . SER A 1 127 ? -19.329 -1.591 22.228 1.00 90.62 127 SER A C 1
ATOM 971 O O . SER A 1 127 ? -19.286 -0.595 21.502 1.00 90.62 127 SER A O 1
ATOM 973 N N . ALA A 1 128 ? -18.379 -1.827 23.129 1.00 91.19 128 ALA A N 1
ATOM 974 C CA . ALA A 1 128 ? -17.180 -1.011 23.278 1.00 91.19 128 ALA A CA 1
ATOM 975 C C . ALA A 1 128 ? -16.372 -0.932 21.971 1.00 91.19 128 ALA A C 1
ATOM 977 O O . ALA A 1 128 ? -15.809 0.112 21.648 1.00 91.19 128 ALA A O 1
ATOM 978 N N . GLU A 1 129 ? -16.364 -2.006 21.182 1.00 94.06 129 GLU A N 1
ATOM 979 C CA . GLU A 1 129 ? -15.646 -2.088 19.915 1.00 94.06 129 GLU A CA 1
ATOM 980 C C . GLU A 1 129 ? -16.247 -1.163 18.861 1.00 94.06 129 GLU A C 1
ATOM 982 O O . GLU A 1 129 ? -15.499 -0.525 18.124 1.00 94.06 129 GLU A O 1
ATOM 987 N N . GLN A 1 130 ? -17.578 -1.038 18.816 1.00 92.19 130 GLN A N 1
ATOM 988 C CA . GLN A 1 130 ? -18.239 -0.095 17.918 1.00 92.19 130 GLN A CA 1
ATOM 989 C C . GLN A 1 130 ? -17.844 1.342 18.252 1.00 92.19 130 GLN A C 1
ATOM 991 O O . GLN A 1 130 ? -17.382 2.063 17.369 1.00 92.19 130 GLN A O 1
ATOM 996 N N . LYS A 1 131 ? -17.936 1.724 19.529 1.00 92.38 131 LYS A N 1
ATOM 997 C CA . LYS A 1 131 ? -17.519 3.057 19.988 1.00 92.38 131 LYS A CA 1
ATOM 998 C C . LYS A 1 131 ? -16.058 3.332 19.640 1.00 92.38 131 LYS A C 1
ATOM 1000 O O . LYS A 1 131 ? -15.725 4.401 19.142 1.00 92.38 131 LYS A O 1
ATOM 1005 N N . PHE A 1 132 ? -15.184 2.344 19.829 1.00 93.50 132 PHE A N 1
ATOM 1006 C CA . PHE A 1 132 ? -13.773 2.492 19.494 1.00 93.50 132 PHE A CA 1
ATOM 1007 C C . PHE A 1 132 ? -13.532 2.630 17.981 1.00 93.50 132 PHE A C 1
ATOM 1009 O O . PHE A 1 132 ? -12.713 3.450 17.572 1.00 93.50 132 PHE A O 1
ATOM 1016 N N . ARG A 1 133 ? -14.268 1.899 17.126 1.00 94.06 133 ARG A N 1
ATOM 1017 C CA . ARG A 1 133 ? -14.218 2.092 15.661 1.00 94.06 133 ARG A CA 1
ATOM 1018 C C . ARG A 1 133 ? -14.631 3.503 15.251 1.00 94.06 133 ARG A C 1
ATOM 1020 O O . ARG A 1 133 ? -14.018 4.072 14.348 1.00 94.06 133 ARG A O 1
ATOM 1027 N N . GLU A 1 134 ? -15.656 4.051 15.891 1.00 92.12 134 GLU A N 1
ATOM 1028 C CA . GLU A 1 134 ? -16.145 5.404 15.621 1.00 92.12 134 GLU A CA 1
ATOM 1029 C C . GLU A 1 134 ? -15.090 6.459 15.989 1.00 92.12 134 GLU A C 1
ATOM 1031 O O . GLU A 1 134 ? -14.791 7.319 15.160 1.00 92.12 134 GLU A O 1
ATOM 1036 N N . ILE A 1 135 ? -14.444 6.328 17.157 1.00 94.38 135 ILE A N 1
ATOM 1037 C CA . ILE A 1 135 ? -13.324 7.195 17.576 1.00 94.38 135 ILE A CA 1
ATOM 1038 C C . ILE A 1 135 ? -12.170 7.119 16.566 1.00 94.38 135 ILE A C 1
ATOM 1040 O O . ILE A 1 135 ? -11.679 8.144 16.100 1.00 94.38 135 ILE A O 1
ATOM 1044 N N . LEU A 1 136 ? -11.752 5.909 16.171 1.00 93.44 136 LEU A N 1
ATOM 1045 C CA . LEU A 1 136 ? -10.663 5.727 15.203 1.00 93.44 136 LEU A CA 1
ATOM 1046 C C . LEU A 1 136 ? -10.993 6.319 13.826 1.00 93.44 136 LEU A C 1
ATOM 1048 O O . LEU A 1 136 ? -10.096 6.813 13.144 1.00 93.44 136 LEU A O 1
ATOM 1052 N N . SER A 1 137 ? -12.262 6.272 13.416 1.00 92.12 137 SER A N 1
ATOM 1053 C CA . SER A 1 137 ? -12.712 6.847 12.145 1.00 92.12 137 SER A CA 1
ATOM 1054 C C . SER A 1 137 ? -12.670 8.376 12.182 1.00 92.12 137 SER A C 1
ATOM 1056 O O . SER A 1 137 ? -12.153 8.984 11.251 1.00 92.12 137 SER A O 1
ATOM 1058 N N . ARG A 1 138 ? -13.105 9.000 13.286 1.00 93.88 138 ARG A N 1
ATOM 1059 C CA . ARG A 1 138 ? -12.963 10.453 13.489 1.00 93.88 138 ARG A CA 1
ATOM 1060 C C . ARG A 1 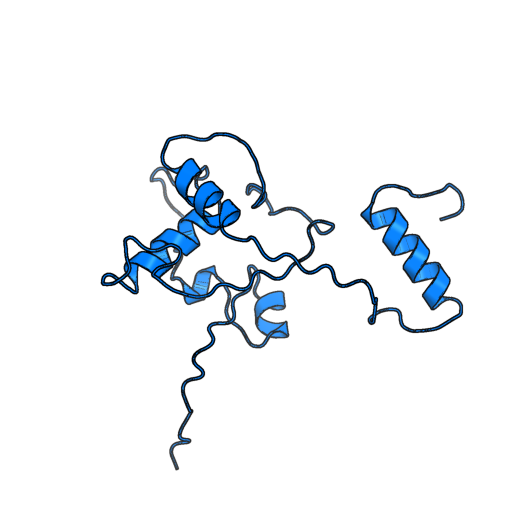138 ? -11.504 10.887 13.549 1.00 93.88 138 ARG A C 1
ATOM 1062 O O . ARG A 1 138 ? -11.115 11.818 12.853 1.00 93.88 138 ARG A O 1
ATOM 1069 N N . MET A 1 139 ? -10.681 10.173 14.319 1.00 92.00 139 MET A N 1
ATOM 1070 C CA . MET A 1 139 ? -9.247 10.453 14.441 1.00 92.00 139 MET A CA 1
ATOM 1071 C C . MET A 1 139 ? -8.537 10.399 13.083 1.00 92.00 139 MET A C 1
ATOM 1073 O O . MET A 1 139 ? -7.664 11.218 12.809 1.00 92.00 139 MET A O 1
ATOM 1077 N N . ARG A 1 140 ? -8.907 9.438 12.229 1.00 91.81 140 ARG A N 1
ATOM 1078 C CA . ARG A 1 140 ? -8.360 9.288 10.876 1.00 91.81 140 ARG A CA 1
ATOM 1079 C C . ARG A 1 140 ? -8.620 10.515 10.001 1.00 91.81 140 ARG A C 1
ATOM 1081 O O . ARG A 1 140 ? -7.726 10.906 9.256 1.00 91.81 140 ARG A O 1
ATOM 1088 N N . ASP A 1 141 ? -9.822 11.077 10.081 1.00 90.44 141 ASP A N 1
ATOM 1089 C CA . ASP A 1 141 ? -10.249 12.194 9.233 1.00 90.44 141 ASP A CA 1
ATOM 1090 C C . ASP A 1 141 ? -9.971 13.569 9.879 1.00 90.44 141 ASP A C 1
ATOM 1092 O O . ASP A 1 141 ? -10.095 14.594 9.217 1.00 90.44 141 ASP A O 1
ATOM 1096 N N . GLY A 1 142 ? -9.520 13.595 11.141 1.00 90.00 142 GLY A N 1
ATOM 1097 C CA . GLY A 1 142 ? -9.226 14.823 11.888 1.00 90.00 142 GLY A CA 1
ATOM 1098 C C . GLY A 1 142 ? -10.446 15.456 12.564 1.00 90.00 142 GLY A C 1
ATOM 1099 O O . GLY A 1 142 ? -10.381 16.610 12.974 1.00 90.00 142 GLY A O 1
ATOM 1100 N N . GLU A 1 143 ? -11.534 14.702 12.717 1.00 93.56 143 GLU A N 1
ATOM 1101 C CA . GLU A 1 143 ? -12.847 15.166 13.190 1.00 93.56 143 GLU A CA 1
ATOM 1102 C C . GLU A 1 143 ? -13.125 14.758 14.652 1.00 93.56 143 GLU A C 1
ATOM 1104 O O . GLU A 1 143 ? -14.248 14.400 15.010 1.00 93.56 143 GLU A O 1
ATOM 1109 N N . SER A 1 144 ? -12.091 14.728 15.500 1.00 92.06 144 SER A N 1
ATOM 1110 C CA . SER A 1 144 ? -12.224 14.365 16.920 1.00 92.06 144 SER A CA 1
ATOM 1111 C C . SER A 1 144 ? -13.112 15.348 17.691 1.00 92.06 144 SER A C 1
ATOM 1113 O O . SER A 1 144 ? -13.048 16.561 17.480 1.00 92.06 144 SER A O 1
ATOM 1115 N N . THR A 1 145 ? -13.911 14.832 18.625 1.00 91.62 145 THR A N 1
ATOM 1116 C CA . THR A 1 145 ? -14.770 15.635 19.508 1.00 91.62 145 THR A CA 1
ATOM 1117 C C . THR A 1 145 ? -14.144 15.810 20.895 1.00 91.62 145 THR A C 1
ATOM 1119 O O . THR A 1 145 ? -13.114 15.227 21.215 1.00 91.62 145 THR A O 1
ATOM 1122 N N . ILE A 1 146 ? -14.770 16.631 21.746 1.00 90.19 146 ILE A N 1
ATOM 1123 C CA . ILE A 1 146 ? -14.358 16.815 23.154 1.00 90.19 146 ILE A CA 1
ATOM 1124 C C . ILE A 1 146 ? -14.624 15.550 23.995 1.00 90.19 146 ILE A C 1
ATOM 1126 O O . ILE A 1 146 ? -14.065 15.388 25.075 1.00 90.19 146 ILE A O 1
ATOM 1130 N N . GLU A 1 147 ? -15.506 14.678 23.516 1.00 85.38 147 GLU A N 1
ATOM 1131 C CA . GLU A 1 147 ? -15.977 13.481 24.217 1.00 85.38 147 GLU A CA 1
ATOM 1132 C C . GLU A 1 147 ? -15.138 12.231 23.891 1.00 85.38 147 GLU A C 1
ATOM 1134 O O . GLU A 1 147 ? -15.356 11.189 24.514 1.00 85.38 147 GLU A O 1
ATOM 1139 N N . ASP A 1 148 ? -14.221 12.340 22.920 1.00 80.94 148 ASP A N 1
ATOM 1140 C CA . ASP A 1 148 ? -13.261 11.303 22.510 1.00 80.94 148 ASP A CA 1
ATOM 1141 C C . ASP A 1 148 ? -12.080 11.183 23.490 1.00 80.94 148 ASP A C 1
ATOM 1143 O O . ASP A 1 148 ? -11.687 10.028 23.787 1.00 80.94 148 ASP A O 1
#

Secondary structure (DSSP, 8-state):
--------S---EESSHHHHHHTT-EEHHHHTT-----SSS---TTS-HHHHHHHHHHHH-GGGTTSGGGG--------TTSPPPTTS--TT-----STTHHHHHHHHTT-----------TT-SSSHHHHHHHHHHHHHHT---TT-

Sequence (148 aa):
MAGNETKTPLLVLAPMGVAAFNIRGRTVNSALSKPICNSNNNLDINGGRLKTITAKVRRAFPEHNNEPFGGRSIILFGDFGQLPPVLDLPMNDGIQGDALSNDGFAAYKQFREVYKLEAIQRQFGDSAEQKFREILSRMRDGESTIED

Foldseek 3Di:
DDDPPPPDPDADEDCDDVVCVVVVHYHPCVVLVPPPDDDDDPPCLLQAPQLSQQCSQLVVQVVQVVPGSNPDDDDDDDDPLDDADDSHDHLQPPPPDPPSNCNSNVSVVVPPDDDDDDDDDPLDDDPVSVVVVVQVVCVSVVNHDPVD

Radius of gyration: 19.32 Å; chains: 1; bounding box: 49×54×49 Å

Organism: Rhizophagus irregularis (strain DAOM 197198w) (NCBI:txid1432141)

pLDDT: mean 76.89, std 17.27, range [35.38, 94.38]

InterPro domains:
  IPR010285 DNA helicase Pif1-like, DEAD-box helicase domain [PF05970] (57-145)
  IPR051055 PIF1 DNA helicase [PTHR47642] (9-143)